Protein AF-A0AAU9Y357-F1 (afdb_monomer_lite)

pLDDT: mean 79.44, std 9.35, range [46.31, 94.31]

InterPro domains:
  IPR027806 Harbinger transposase-derived nuclease domain [PF13359] (6-64)

Foldseek 3Di:
DDQDPDPDDDLVSVVVNLVVVVVCVVVVLVVVQLCVPPVVLVDDDPDDPVVVVVSSVVSVVVVVVCVVVVNRVDLPSPLQADPVPRDGDDPVSSCVVVVRDDRDDDPDPDPVVVVVD

Secondary structure (DSSP, 8-state):
-PPP--SS--HHHHHHHHHHHHHHHHHHHHHHHHHHH-GGGGSPP-S-HHHHHHHHHHHHHHHHHHHHTT--S-TTT-TTB-TTT-SBPPHHHHHHHTT-----------HHHHTT-

Structure (mmCIF, N/CA/C/O backbone):
data_AF-A0AAU9Y357-F1
#
_entry.id   AF-A0AAU9Y357-F1
#
loop_
_atom_site.group_PDB
_atom_site.id
_atom_site.type_symbol
_atom_site.label_atom_id
_atom_site.label_alt_id
_atom_site.label_comp_id
_atom_site.label_asym_id
_atom_site.label_entity_id
_atom_site.label_seq_id
_atom_site.pdbx_PDB_ins_code
_atom_site.Cartn_x
_atom_site.Cartn_y
_atom_site.Cartn_z
_atom_site.occupancy
_atom_site.B_iso_or_equiv
_atom_site.auth_seq_id
_atom_site.auth_comp_id
_atom_site.auth_asym_id
_atom_site.auth_atom_id
_atom_site.pdbx_PDB_model_num
ATOM 1 N N . MET A 1 1 ? -0.857 14.733 5.051 1.00 78.44 1 MET A N 1
ATOM 2 C CA . MET A 1 1 ? -1.586 15.134 6.280 1.00 78.44 1 MET A CA 1
ATOM 3 C C . MET A 1 1 ? -0.707 14.914 7.502 1.00 78.44 1 MET A C 1
ATOM 5 O O . MET A 1 1 ? -0.006 13.905 7.533 1.00 78.44 1 MET A O 1
ATOM 9 N N . LYS A 1 2 ? -0.715 15.847 8.464 1.00 85.75 2 LYS A N 1
ATOM 10 C CA . LYS A 1 2 ? 0.089 15.778 9.697 1.00 85.75 2 LYS A CA 1
ATOM 11 C C . LYS A 1 2 ? -0.767 15.242 10.861 1.00 85.75 2 LYS A C 1
ATOM 13 O O . LYS A 1 2 ? -1.911 15.672 10.973 1.00 85.75 2 LYS A O 1
ATOM 18 N N . PRO A 1 3 ? -0.254 14.316 11.692 1.00 85.81 3 PRO A N 1
ATOM 19 C CA . PRO A 1 3 ? -0.950 13.877 12.900 1.00 85.81 3 PRO A CA 1
ATOM 20 C C . PRO A 1 3 ? -1.012 15.011 13.932 1.00 85.81 3 PRO A C 1
ATOM 22 O O . PRO A 1 3 ? -0.130 15.867 13.973 1.00 85.81 3 PRO A O 1
ATOM 25 N N . CYS A 1 4 ? -2.038 15.006 14.780 1.00 87.06 4 CYS A N 1
ATOM 26 C CA . CYS A 1 4 ? -2.124 15.883 15.943 1.00 87.06 4 CYS A CA 1
ATOM 27 C C . CYS A 1 4 ? -1.151 15.380 17.021 1.00 87.06 4 CYS A C 1
ATOM 29 O O . CYS A 1 4 ? -1.316 14.263 17.509 1.00 87.06 4 CYS A O 1
ATOM 31 N N . THR A 1 5 ? -0.157 16.183 17.398 1.00 86.25 5 THR A N 1
ATOM 32 C CA . THR A 1 5 ? 0.932 15.795 18.320 1.00 86.25 5 THR A CA 1
ATOM 33 C C . THR A 1 5 ? 0.769 16.339 19.742 1.00 86.25 5 THR A C 1
ATOM 35 O O . THR A 1 5 ? 1.716 16.314 20.520 1.00 86.25 5 THR A O 1
ATOM 38 N N . ASN A 1 6 ? -0.415 16.848 20.095 1.00 85.50 6 ASN A N 1
ATOM 39 C CA . ASN A 1 6 ? -0.687 17.384 21.431 1.00 85.50 6 ASN A CA 1
ATOM 40 C C . ASN A 1 6 ? -0.499 16.299 22.503 1.00 85.50 6 ASN A C 1
ATOM 42 O O . ASN A 1 6 ? -0.956 15.173 22.312 1.00 85.50 6 ASN A O 1
ATOM 46 N N . ALA A 1 7 ? 0.112 16.653 23.640 1.00 75.50 7 ALA A N 1
ATOM 47 C CA . ALA A 1 7 ? 0.362 15.719 24.743 1.00 75.50 7 ALA A CA 1
ATOM 48 C C . ALA A 1 7 ? -0.934 15.139 25.344 1.00 75.50 7 ALA A C 1
ATOM 50 O O . ALA A 1 7 ? -0.974 13.970 25.717 1.00 75.50 7 ALA A O 1
ATOM 51 N N . ASN A 1 8 ? -2.017 15.928 25.371 1.00 83.00 8 ASN A N 1
ATOM 52 C CA . ASN A 1 8 ? -3.354 15.468 25.742 1.00 83.00 8 ASN A CA 1
ATOM 53 C C . ASN A 1 8 ? -4.345 15.705 24.586 1.00 83.00 8 ASN A C 1
ATOM 55 O O . ASN A 1 8 ? -5.011 16.742 24.538 1.00 83.00 8 ASN A O 1
ATOM 59 N N . PRO A 1 9 ? -4.408 14.793 23.600 1.00 80.00 9 PRO A N 1
ATOM 60 C CA . PRO A 1 9 ? -5.263 14.970 22.439 1.00 80.00 9 PRO A CA 1
ATOM 61 C C . PRO A 1 9 ? -6.728 14.745 22.816 1.00 80.00 9 PRO A C 1
ATOM 63 O O . PRO A 1 9 ? -7.065 13.753 23.476 1.00 80.00 9 PRO A O 1
ATOM 66 N N . THR A 1 10 ? -7.601 15.631 22.332 1.00 86.25 10 THR A N 1
ATOM 67 C CA . THR A 1 10 ? -9.058 15.499 22.494 1.00 86.25 10 THR A CA 1
ATOM 68 C C . THR A 1 10 ? -9.572 14.214 21.836 1.00 86.25 10 THR A C 1
ATOM 70 O O . THR A 1 10 ? -8.919 13.649 20.956 1.00 86.25 10 THR A O 1
ATOM 73 N N . LEU A 1 11 ? -10.773 13.754 22.208 1.00 83.31 11 LEU A N 1
ATOM 74 C CA . LEU A 1 11 ? -11.424 12.586 21.588 1.00 83.31 11 LEU A CA 1
ATOM 75 C C . LEU A 1 11 ? -11.452 12.673 20.052 1.00 83.31 11 LEU A C 1
ATOM 77 O O . LEU A 1 11 ? -11.097 11.715 19.367 1.00 83.31 11 LEU A O 1
ATOM 81 N N . GLN A 1 12 ? -11.773 13.847 19.504 1.00 83.00 12 GLN A N 1
ATOM 82 C CA . GLN A 1 12 ? -11.778 14.085 18.058 1.00 83.00 12 GLN A CA 1
ATOM 83 C C . GLN A 1 12 ? -10.373 14.003 17.440 1.00 83.00 12 GLN A C 1
ATOM 85 O O . GLN A 1 12 ? -10.206 13.421 16.369 1.00 83.00 12 GLN A O 1
ATOM 90 N N . GLN A 1 13 ? -9.346 14.532 18.115 1.00 85.00 13 GLN A N 1
ATOM 91 C CA . GLN A 1 13 ? -7.953 14.438 17.659 1.00 85.00 13 GLN A CA 1
ATOM 92 C C . GLN A 1 13 ? -7.436 12.996 17.706 1.00 85.00 13 GLN A C 1
ATOM 94 O O . GLN A 1 13 ? -6.748 12.557 16.784 1.00 85.00 13 GLN A O 1
ATOM 99 N N . ARG A 1 14 ? -7.812 12.226 18.736 1.00 82.31 14 ARG A N 1
ATOM 100 C CA . ARG A 1 14 ? -7.520 10.786 18.822 1.00 82.31 14 ARG A CA 1
ATOM 101 C C . ARG A 1 14 ? -8.173 10.025 17.672 1.00 82.31 14 ARG A C 1
ATOM 103 O O . ARG A 1 14 ? -7.496 9.243 17.009 1.00 82.31 14 ARG A O 1
ATOM 110 N N . TYR A 1 15 ? -9.444 10.302 17.385 1.00 84.81 15 TYR A N 1
ATOM 111 C CA . TYR A 1 15 ? -10.166 9.682 16.276 1.00 84.81 15 TYR A CA 1
ATOM 112 C C . TYR A 1 15 ? -9.576 10.051 14.906 1.00 84.81 15 TYR A C 1
ATOM 114 O O . TYR A 1 15 ? -9.402 9.182 14.047 1.00 84.81 15 TYR A O 1
ATOM 122 N N . TYR A 1 16 ? -9.202 11.318 14.707 1.00 85.12 16 TYR A N 1
ATOM 123 C CA . TYR A 1 16 ? -8.491 11.770 13.511 1.00 85.12 16 TYR A CA 1
ATOM 124 C C . TYR A 1 16 ? -7.159 11.032 13.336 1.00 85.12 16 TYR A C 1
ATOM 126 O O . TYR A 1 16 ? -6.923 10.439 12.283 1.00 85.12 16 TYR A O 1
ATOM 134 N N . ASN A 1 17 ? -6.320 11.008 14.376 1.00 86.25 17 ASN A N 1
ATOM 135 C CA . ASN A 1 17 ? -5.033 10.314 14.358 1.00 86.25 17 ASN A CA 1
ATOM 136 C C . ASN A 1 17 ? -5.204 8.822 14.077 1.00 86.25 17 ASN A C 1
ATOM 138 O O . ASN A 1 17 ? -4.484 8.273 13.249 1.00 86.25 17 ASN A O 1
ATOM 142 N N . TYR A 1 18 ? -6.195 8.180 14.698 1.00 84.12 18 TYR A N 1
ATOM 143 C CA . TYR A 1 18 ? -6.540 6.792 14.419 1.00 84.12 18 TYR A CA 1
ATOM 144 C C . TYR A 1 18 ? -6.863 6.586 12.935 1.00 84.12 18 TYR A C 1
ATOM 146 O O . TYR A 1 18 ? -6.263 5.730 12.284 1.00 84.12 18 TYR A O 1
ATOM 154 N N . ARG A 1 19 ? -7.765 7.393 12.359 1.00 84.69 19 ARG A N 1
ATOM 155 C CA . ARG A 1 19 ? -8.120 7.303 10.932 1.00 84.69 19 ARG A CA 1
ATOM 156 C C . ARG A 1 19 ? -6.925 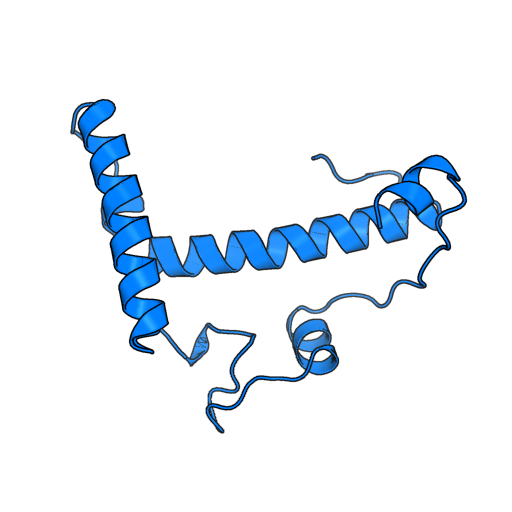7.549 10.016 1.00 84.69 19 ARG A C 1
ATOM 158 O O . ARG A 1 19 ? -6.786 6.835 9.023 1.00 84.69 19 ARG A O 1
ATOM 165 N N . LEU A 1 20 ? -6.083 8.526 10.346 1.00 86.50 20 LEU A N 1
ATOM 166 C CA . LEU A 1 20 ? -4.875 8.843 9.593 1.00 86.50 20 LEU A CA 1
ATOM 167 C C . LEU A 1 20 ? -3.888 7.671 9.614 1.00 86.50 20 LEU A C 1
ATOM 169 O O . LEU A 1 20 ? -3.437 7.252 8.550 1.00 86.50 20 LEU A O 1
ATOM 173 N N . SER A 1 21 ? -3.601 7.106 10.789 1.00 84.00 21 SER A N 1
ATOM 174 C CA . SER A 1 21 ? -2.730 5.934 10.926 1.00 84.00 21 SER A CA 1
ATOM 175 C C . SER A 1 21 ? -3.278 4.739 10.152 1.00 84.00 21 SER A C 1
ATOM 177 O O . SER A 1 21 ? -2.536 4.092 9.422 1.00 84.00 21 SER A O 1
ATOM 179 N N . ARG A 1 22 ? -4.594 4.490 10.210 1.00 81.12 22 ARG A N 1
ATOM 180 C CA . ARG A 1 22 ? -5.222 3.428 9.409 1.00 81.12 22 ARG A CA 1
ATOM 181 C C . ARG A 1 22 ? -5.017 3.609 7.911 1.00 81.12 22 ARG A C 1
ATOM 183 O O . ARG A 1 22 ? -4.703 2.643 7.228 1.00 81.12 22 ARG A O 1
ATOM 190 N N . ALA A 1 23 ? -5.242 4.820 7.402 1.00 84.12 23 ALA A N 1
ATOM 191 C CA . ALA A 1 23 ? -5.061 5.109 5.985 1.00 84.12 23 ALA A CA 1
ATOM 192 C C . ALA A 1 23 ? -3.596 4.907 5.574 1.00 84.12 23 ALA A C 1
ATOM 194 O O . ALA A 1 23 ? -3.334 4.249 4.570 1.00 84.12 23 ALA A O 1
ATOM 195 N N . ARG A 1 24 ? -2.656 5.395 6.398 1.00 85.44 24 ARG A N 1
ATOM 196 C CA . ARG A 1 24 ? -1.217 5.229 6.172 1.00 85.44 24 ARG A CA 1
ATOM 197 C C . ARG A 1 24 ? -0.805 3.772 6.093 1.00 85.44 24 ARG A C 1
ATOM 199 O O . ARG A 1 24 ? -0.160 3.416 5.122 1.00 85.44 24 ARG A O 1
ATOM 206 N N . MET A 1 25 ? -1.241 2.928 7.025 1.00 81.00 25 MET A N 1
ATOM 207 C CA . MET A 1 25 ? -0.873 1.508 7.013 1.00 81.00 25 MET A CA 1
ATOM 208 C C . MET A 1 25 ? -1.302 0.792 5.729 1.00 81.00 25 MET A C 1
ATOM 210 O O . MET A 1 25 ? -0.527 0.016 5.181 1.00 81.00 25 MET A O 1
ATOM 214 N N . VAL A 1 26 ? -2.496 1.091 5.203 1.00 78.38 26 VAL A N 1
ATOM 215 C CA . VAL A 1 26 ? -2.945 0.526 3.919 1.00 78.38 26 VAL A CA 1
ATOM 216 C C . VAL A 1 26 ? -2.057 1.015 2.774 1.00 78.38 26 VAL A C 1
ATOM 218 O O . VAL A 1 26 ? -1.577 0.213 1.976 1.00 78.38 26 VAL A O 1
ATOM 221 N N . THR A 1 27 ? -1.801 2.324 2.702 1.00 83.12 27 THR A N 1
ATOM 222 C CA . THR A 1 27 ? -0.977 2.891 1.625 1.00 83.12 27 THR A CA 1
ATOM 223 C C . THR A 1 27 ? 0.482 2.439 1.702 1.00 83.12 27 THR A C 1
ATOM 225 O O . THR A 1 27 ? 1.065 2.063 0.692 1.00 83.12 27 THR A O 1
ATOM 228 N N . GLU A 1 28 ? 1.075 2.433 2.895 1.00 83.75 28 GLU A N 1
ATOM 229 C CA . GLU A 1 28 ? 2.463 2.040 3.137 1.00 83.75 28 GLU A CA 1
ATOM 230 C C . GLU A 1 28 ? 2.657 0.544 2.894 1.00 83.75 28 GLU A C 1
ATOM 232 O O . GLU A 1 28 ? 3.654 0.169 2.282 1.00 83.75 28 GLU A O 1
ATOM 237 N N . GLY A 1 29 ? 1.683 -0.291 3.273 1.00 78.69 29 GLY A N 1
ATOM 238 C CA . GLY A 1 29 ? 1.666 -1.714 2.941 1.00 78.69 29 GLY A CA 1
ATOM 239 C C . GLY A 1 29 ? 1.673 -1.954 1.430 1.00 78.69 29 GLY A C 1
ATOM 240 O O . GLY A 1 29 ? 2.529 -2.685 0.933 1.00 78.69 29 GLY A O 1
ATOM 241 N N . ALA A 1 30 ? 0.797 -1.276 0.680 1.00 80.06 30 ALA A N 1
ATOM 242 C CA . ALA A 1 30 ? 0.752 -1.385 -0.781 1.00 80.06 30 ALA A CA 1
ATOM 243 C C . ALA A 1 30 ? 2.073 -0.942 -1.440 1.00 80.06 30 ALA A C 1
ATOM 245 O O . ALA A 1 30 ? 2.639 -1.658 -2.267 1.00 80.06 30 ALA A O 1
ATOM 246 N N . PHE A 1 31 ? 2.629 0.203 -1.028 1.00 83.19 31 PHE A N 1
ATOM 247 C CA . PHE A 1 31 ? 3.930 0.657 -1.531 1.00 83.19 31 PHE A CA 1
ATOM 248 C C . PHE A 1 31 ? 5.089 -0.244 -1.092 1.00 83.19 31 PHE A C 1
ATOM 250 O O . PHE A 1 31 ? 6.075 -0.363 -1.820 1.00 83.19 31 PHE A O 1
ATOM 257 N N . GLY A 1 32 ? 5.000 -0.867 0.083 1.00 83.00 32 GLY A N 1
ATOM 258 C CA . GLY A 1 32 ? 5.953 -1.863 0.564 1.00 83.00 32 GLY A CA 1
ATOM 259 C C . GLY A 1 32 ? 6.001 -3.077 -0.358 1.00 83.00 32 GLY A C 1
ATOM 260 O O . GLY A 1 32 ? 7.079 -3.436 -0.829 1.00 83.00 32 GLY A O 1
ATOM 261 N N . GLN A 1 33 ? 4.838 -3.635 -0.702 1.00 82.25 33 GLN A N 1
ATOM 262 C CA . GLN A 1 33 ? 4.730 -4.748 -1.650 1.00 82.25 33 GLN A CA 1
ATOM 263 C C . GLN A 1 33 ? 5.240 -4.363 -3.044 1.00 82.25 33 GLN A C 1
ATOM 265 O O . GLN A 1 33 ? 6.041 -5.089 -3.635 1.00 82.25 33 GLN A O 1
ATOM 270 N N . LEU A 1 34 ? 4.842 -3.191 -3.552 1.00 85.81 34 LEU A N 1
ATOM 271 C CA . LEU A 1 34 ? 5.287 -2.691 -4.854 1.00 85.81 34 LEU A CA 1
ATOM 272 C C . LEU A 1 34 ? 6.821 -2.593 -4.927 1.00 85.81 34 LEU A C 1
ATOM 274 O O . LEU A 1 34 ? 7.436 -3.123 -5.851 1.00 85.81 34 LEU A O 1
ATOM 278 N N . LYS A 1 35 ? 7.448 -1.950 -3.934 1.00 84.38 35 LYS A N 1
ATOM 279 C CA . LYS A 1 35 ? 8.911 -1.804 -3.862 1.00 84.38 35 LYS A CA 1
ATOM 280 C C . LYS A 1 35 ? 9.625 -3.140 -3.637 1.00 84.38 35 LYS A C 1
ATOM 282 O O . LYS A 1 35 ? 10.726 -3.321 -4.149 1.00 84.38 35 LYS A O 1
ATOM 287 N N . GLY A 1 36 ? 9.003 -4.064 -2.899 1.00 83.00 36 GLY A N 1
ATOM 288 C CA . GLY A 1 36 ? 9.510 -5.418 -2.678 1.00 83.00 36 GLY A CA 1
ATOM 289 C C . GLY A 1 36 ? 9.612 -6.231 -3.973 1.00 83.00 36 GLY A C 1
ATOM 290 O O . GLY A 1 36 ? 10.650 -6.843 -4.215 1.00 83.00 36 GLY A O 1
ATOM 291 N N . ARG A 1 37 ? 8.588 -6.174 -4.847 1.00 85.44 37 ARG A N 1
ATOM 292 C CA . ARG A 1 37 ? 8.635 -6.804 -6.188 1.00 85.44 37 ARG A CA 1
ATOM 293 C C . ARG A 1 37 ? 9.663 -6.139 -7.078 1.00 85.44 37 ARG A C 1
ATOM 295 O O . ARG A 1 37 ? 10.520 -6.780 -7.679 1.00 85.44 37 ARG A O 1
ATOM 302 N N . TRP A 1 38 ? 9.510 -4.827 -7.218 1.00 88.50 38 TRP A N 1
ATOM 303 C CA . TRP A 1 38 ? 10.121 -4.072 -8.293 1.00 88.50 38 TRP A CA 1
ATOM 304 C C . TRP A 1 38 ? 11.334 -3.354 -7.731 1.00 88.50 38 TRP A C 1
ATOM 306 O O . TRP A 1 38 ? 11.312 -2.148 -7.486 1.00 88.50 38 TRP A O 1
ATOM 316 N N . ARG A 1 39 ? 12.428 -4.103 -7.539 1.00 84.50 39 ARG A N 1
ATOM 317 C CA . ARG A 1 39 ? 13.687 -3.574 -6.978 1.00 84.50 39 ARG A CA 1
ATOM 318 C C . ARG A 1 39 ? 14.255 -2.393 -7.771 1.00 84.50 39 ARG A C 1
ATOM 320 O O . ARG A 1 39 ? 15.044 -1.630 -7.220 1.00 84.50 39 ARG A O 1
ATOM 327 N N . VAL A 1 40 ? 13.835 -2.208 -9.026 1.00 86.25 40 VAL A N 1
ATOM 328 C CA . VAL A 1 40 ? 14.140 -1.015 -9.832 1.00 86.25 40 VAL A CA 1
ATOM 329 C C . VAL A 1 40 ? 13.697 0.285 -9.147 1.00 86.25 40 VAL A C 1
ATOM 331 O O . VAL A 1 40 ? 14.396 1.284 -9.253 1.00 86.25 40 VAL A O 1
ATOM 334 N N . LEU A 1 41 ? 12.611 0.262 -8.363 1.00 85.44 41 LEU A N 1
ATOM 335 C CA . LEU A 1 41 ? 12.104 1.419 -7.611 1.00 85.44 41 LEU A CA 1
ATOM 336 C C . LEU A 1 41 ? 12.937 1.751 -6.365 1.00 85.44 41 LEU A C 1
ATOM 338 O O . LEU A 1 41 ? 12.789 2.829 -5.796 1.00 85.44 41 LEU A O 1
ATOM 342 N N . LEU A 1 42 ? 13.778 0.818 -5.913 1.00 84.81 42 LEU A N 1
ATOM 343 C CA . LEU A 1 42 ? 14.654 0.989 -4.750 1.00 84.81 42 LEU A CA 1
ATOM 344 C C . LEU A 1 42 ? 16.068 1.427 -5.140 1.00 84.81 42 LEU A C 1
ATOM 346 O O . LEU A 1 42 ? 16.842 1.835 -4.276 1.00 84.81 42 LEU A O 1
ATOM 350 N N . ARG A 1 43 ? 16.426 1.318 -6.421 1.00 83.12 43 ARG A N 1
ATOM 351 C CA . ARG A 1 43 ? 17.739 1.720 -6.924 1.00 83.12 43 ARG A CA 1
ATOM 352 C C . ARG A 1 43 ? 17.716 3.185 -7.336 1.00 83.12 43 ARG A C 1
ATOM 354 O O . ARG A 1 43 ? 16.701 3.702 -7.799 1.00 83.12 43 ARG A O 1
ATOM 361 N N . ARG A 1 44 ? 18.865 3.847 -7.205 1.00 77.69 44 ARG A N 1
ATOM 362 C CA . ARG A 1 44 ? 19.066 5.172 -7.789 1.00 77.69 44 ARG A CA 1
ATOM 363 C C . ARG A 1 44 ? 18.937 5.031 -9.307 1.00 77.69 44 ARG A C 1
ATOM 365 O O . ARG A 1 44 ? 19.678 4.266 -9.914 1.00 77.69 44 ARG A O 1
ATOM 372 N N . CYS A 1 45 ? 17.951 5.701 -9.894 1.00 74.62 45 CYS A N 1
ATOM 373 C CA . CYS A 1 45 ? 17.737 5.656 -11.333 1.00 74.62 45 CYS A CA 1
ATOM 374 C C . CYS A 1 45 ? 18.732 6.616 -11.995 1.00 74.62 45 CYS A C 1
ATOM 376 O O . CYS A 1 45 ? 18.684 7.816 -11.739 1.00 74.62 45 CYS A O 1
ATOM 378 N N . GLU A 1 46 ? 19.644 6.088 -12.810 1.00 82.69 46 GLU A N 1
ATOM 379 C CA . GLU A 1 46 ? 20.579 6.887 -13.623 1.00 82.69 46 GLU A CA 1
ATOM 380 C C . GLU A 1 46 ? 19.927 7.383 -14.926 1.00 82.69 46 GLU A C 1
ATOM 382 O O . GLU A 1 46 ? 20.532 8.101 -15.717 1.00 82.69 46 GLU A O 1
ATOM 387 N N . CYS A 1 47 ? 18.669 7.001 -15.160 1.00 79.88 47 CYS A N 1
ATOM 388 C CA . CYS A 1 47 ? 17.893 7.402 -16.321 1.00 79.88 47 CYS A CA 1
ATOM 389 C C . CYS A 1 47 ? 17.319 8.819 -16.170 1.00 79.88 47 CYS A C 1
ATOM 391 O O . CYS A 1 47 ? 17.192 9.358 -15.071 1.00 79.88 47 CYS A O 1
ATOM 393 N N . SER A 1 48 ? 16.871 9.395 -17.290 1.00 88.06 48 SER A N 1
ATOM 394 C CA . SER A 1 48 ? 16.142 10.666 -17.282 1.00 88.06 48 SER A CA 1
ATOM 395 C C . SER A 1 48 ? 14.898 10.613 -16.379 1.00 88.06 48 SER A C 1
ATOM 397 O O . SER A 1 48 ? 14.309 9.552 -16.126 1.00 88.06 48 SER A O 1
ATOM 399 N N . GLN A 1 49 ? 14.453 11.782 -15.910 1.00 87.31 49 GLN A N 1
ATOM 400 C CA . GLN A 1 49 ? 13.265 11.893 -15.060 1.00 87.31 49 GLN A CA 1
ATOM 401 C C . GLN A 1 49 ? 12.015 11.300 -15.733 1.00 87.31 49 GLN A C 1
ATO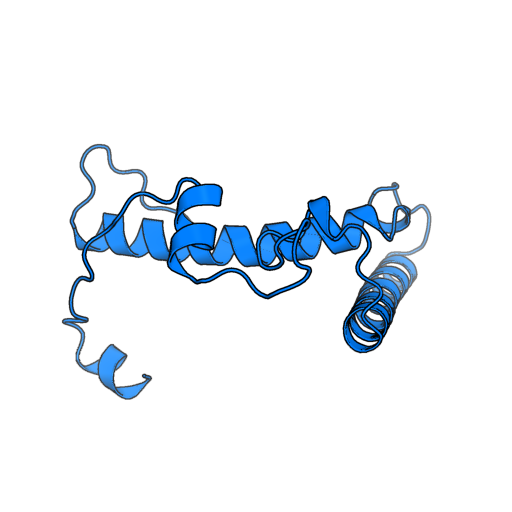M 403 O O . GLN A 1 49 ? 11.186 10.673 -15.072 1.00 87.31 49 GLN A O 1
ATOM 408 N N . GLU A 1 50 ? 11.884 11.458 -17.051 1.00 90.94 50 GLU A N 1
ATOM 409 C CA . GLU A 1 50 ? 10.784 10.881 -17.825 1.00 90.94 50 GLU A CA 1
ATOM 410 C C . GLU A 1 50 ? 10.815 9.355 -17.831 1.00 90.94 50 GLU A C 1
ATOM 412 O O . GLU A 1 50 ? 9.791 8.714 -17.595 1.00 90.94 50 GLU A O 1
ATOM 417 N N . ASN A 1 51 ? 11.991 8.762 -18.040 1.00 88.12 51 ASN A N 1
ATOM 418 C CA . ASN A 1 51 ? 12.149 7.311 -18.034 1.00 88.12 51 ASN A CA 1
ATOM 419 C C . ASN A 1 51 ? 11.895 6.733 -16.640 1.00 88.12 51 ASN A C 1
ATOM 421 O O . ASN A 1 51 ? 11.251 5.694 -16.519 1.00 88.12 51 ASN A O 1
ATOM 425 N N . THR A 1 52 ? 12.289 7.450 -15.586 1.00 88.62 52 THR A N 1
ATOM 426 C CA . THR A 1 52 ? 11.971 7.075 -14.200 1.00 88.62 52 THR A CA 1
ATOM 427 C C . THR A 1 52 ? 10.458 7.065 -13.955 1.00 88.62 52 THR A C 1
ATOM 429 O O . THR A 1 52 ? 9.929 6.112 -13.383 1.00 88.62 52 THR A O 1
ATOM 432 N N . LYS A 1 53 ? 9.731 8.087 -14.434 1.00 90.06 53 LYS A N 1
ATOM 433 C CA . LYS A 1 53 ? 8.259 8.141 -14.350 1.00 90.06 53 LYS A CA 1
ATOM 434 C C . LYS A 1 53 ? 7.606 6.986 -15.114 1.00 90.06 53 LYS A C 1
ATOM 436 O O . LYS A 1 53 ? 6.724 6.327 -14.569 1.00 90.06 53 LYS A O 1
ATOM 441 N N . LYS A 1 54 ? 8.056 6.712 -16.344 1.00 92.81 54 LYS A N 1
ATOM 442 C CA . LYS A 1 54 ? 7.563 5.590 -17.164 1.00 92.81 54 LYS A CA 1
ATOM 443 C C . LYS A 1 54 ? 7.804 4.246 -16.476 1.00 92.81 54 LYS A C 1
ATOM 445 O O . LYS A 1 54 ? 6.879 3.445 -16.385 1.00 92.81 54 LYS A O 1
ATOM 450 N N . ALA A 1 55 ? 9.001 4.026 -15.933 1.00 90.69 55 ALA A N 1
ATOM 451 C CA . ALA A 1 55 ? 9.336 2.813 -15.192 1.00 90.69 55 ALA A CA 1
ATOM 452 C C . ALA A 1 55 ? 8.450 2.641 -13.948 1.00 90.69 55 ALA A C 1
ATOM 454 O O . ALA A 1 55 ? 7.926 1.553 -13.714 1.00 90.69 55 ALA A O 1
ATOM 455 N N . ALA A 1 56 ? 8.221 3.715 -13.185 1.00 91.12 56 ALA A N 1
ATOM 456 C CA . ALA A 1 56 ? 7.333 3.686 -12.026 1.00 91.12 56 ALA A CA 1
ATOM 457 C C . ALA A 1 56 ? 5.886 3.335 -12.406 1.00 91.12 56 ALA A C 1
ATOM 459 O O . ALA A 1 56 ? 5.288 2.458 -11.783 1.00 91.12 56 ALA A O 1
ATOM 460 N N . LEU A 1 57 ? 5.343 3.964 -13.452 1.00 93.38 57 LEU A N 1
ATOM 461 C CA . LEU A 1 57 ? 4.000 3.664 -13.959 1.00 93.38 57 LEU A CA 1
ATOM 462 C C . LEU A 1 57 ? 3.890 2.220 -14.459 1.00 93.38 57 LEU A C 1
ATOM 464 O O . LEU A 1 57 ? 2.936 1.530 -14.108 1.00 93.38 57 LEU A O 1
ATOM 468 N N . ALA A 1 58 ? 4.884 1.738 -15.207 1.00 93.88 58 ALA A N 1
ATOM 469 C CA .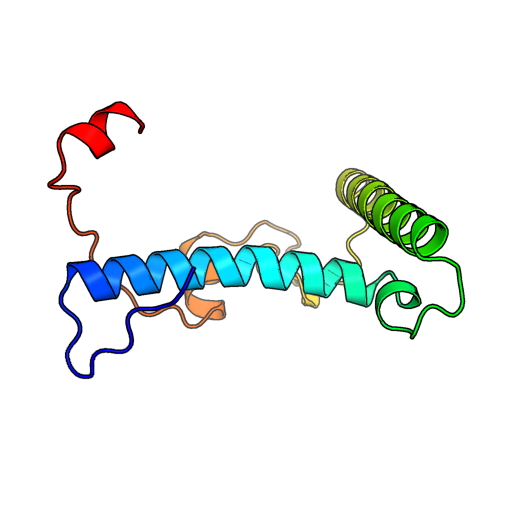 ALA A 1 58 ? 4.933 0.353 -15.663 1.00 93.88 58 ALA A CA 1
ATOM 470 C C . ALA A 1 58 ? 4.929 -0.629 -14.481 1.00 93.88 58 ALA A C 1
ATOM 472 O O . ALA A 1 58 ? 4.163 -1.588 -14.490 1.00 93.88 58 ALA A O 1
ATOM 473 N N . CYS A 1 59 ? 5.705 -0.360 -13.424 1.00 92.62 59 CYS A N 1
ATOM 474 C CA . CYS A 1 59 ? 5.703 -1.182 -12.210 1.00 92.62 59 CYS A CA 1
ATOM 475 C C . CYS A 1 59 ? 4.321 -1.223 -11.539 1.00 92.62 59 CYS A C 1
ATOM 477 O O . CYS A 1 59 ? 3.907 -2.283 -11.077 1.00 92.62 59 CYS A O 1
ATOM 479 N N . VAL A 1 60 ? 3.596 -0.098 -11.491 1.00 91.81 60 VAL A N 1
ATOM 480 C CA . VAL A 1 60 ? 2.231 -0.045 -10.933 1.00 91.81 60 VAL A CA 1
ATOM 481 C C . VAL A 1 60 ? 1.253 -0.857 -11.783 1.00 91.81 60 VAL A C 1
ATOM 483 O O . VAL A 1 60 ? 0.500 -1.660 -11.238 1.00 91.81 60 VAL A O 1
ATOM 486 N N . VAL A 1 61 ? 1.283 -0.697 -13.109 1.00 94.31 61 VAL A N 1
ATOM 487 C CA . VAL A 1 61 ? 0.414 -1.456 -14.024 1.00 94.31 61 VAL A CA 1
ATOM 488 C C . VAL A 1 61 ? 0.683 -2.955 -13.906 1.00 94.31 61 VAL A C 1
ATOM 490 O O . VAL A 1 61 ? -0.247 -3.730 -13.699 1.00 94.31 61 VAL A O 1
ATOM 493 N N . LEU A 1 62 ? 1.954 -3.363 -13.959 1.00 92.62 62 LEU A N 1
ATOM 494 C CA . LEU A 1 62 ? 2.343 -4.764 -13.808 1.00 92.62 62 LEU A CA 1
ATOM 495 C C . LEU A 1 62 ? 1.953 -5.316 -12.434 1.00 92.62 62 LEU A C 1
ATOM 497 O O . LEU A 1 62 ? 1.477 -6.441 -12.345 1.00 92.62 62 LEU A O 1
ATOM 501 N N . HIS A 1 63 ? 2.099 -4.529 -11.365 1.00 89.44 63 HIS A N 1
ATOM 502 C CA . HIS A 1 63 ? 1.657 -4.932 -10.032 1.00 89.44 63 HIS A CA 1
ATOM 503 C C . HIS A 1 63 ? 0.153 -5.209 -9.988 1.00 89.44 63 HIS A C 1
ATOM 505 O O . HIS A 1 63 ? -0.253 -6.238 -9.459 1.00 89.44 63 HIS A O 1
ATOM 511 N N . ASN A 1 64 ? -0.662 -4.338 -10.586 1.00 88.56 64 ASN A N 1
ATOM 512 C CA . ASN A 1 64 ? -2.110 -4.529 -10.642 1.00 88.56 64 ASN A CA 1
ATOM 513 C C . ASN A 1 64 ? -2.490 -5.785 -11.440 1.00 88.56 64 ASN A C 1
ATOM 515 O O . ASN A 1 64 ? -3.359 -6.533 -11.000 1.00 88.56 64 ASN A O 1
ATOM 519 N N . ILE A 1 65 ? -1.802 -6.060 -12.554 1.00 90.75 65 ILE A N 1
ATOM 520 C CA . ILE A 1 65 ? -1.991 -7.299 -13.326 1.00 90.75 65 ILE A CA 1
ATOM 521 C C . ILE A 1 65 ? -1.653 -8.523 -12.466 1.00 90.75 65 ILE A C 1
ATOM 523 O O . ILE A 1 65 ? -2.423 -9.478 -12.427 1.00 90.75 65 ILE A O 1
ATOM 527 N N . CYS A 1 66 ? -0.535 -8.498 -11.736 1.00 87.12 66 CYS A N 1
ATOM 528 C CA . CYS A 1 66 ? -0.170 -9.584 -10.827 1.00 87.12 66 CYS A CA 1
ATOM 529 C C . CYS A 1 66 ? -1.234 -9.808 -9.741 1.00 87.12 66 CYS A C 1
ATOM 531 O O . CYS A 1 66 ? -1.608 -10.950 -9.489 1.00 87.12 66 CYS A O 1
ATOM 533 N N . LEU A 1 67 ? -1.772 -8.734 -9.148 1.00 82.75 67 LEU A N 1
ATOM 534 C CA . LEU A 1 67 ? -2.866 -8.824 -8.175 1.00 82.75 67 LEU A CA 1
ATOM 535 C C . LEU A 1 67 ? -4.125 -9.458 -8.782 1.00 82.75 67 LEU A C 1
ATOM 537 O O . LEU A 1 67 ? -4.726 -10.327 -8.154 1.00 82.75 67 LEU A O 1
ATOM 541 N N . GLU A 1 68 ? -4.504 -9.069 -10.001 1.00 84.88 68 GLU A N 1
ATOM 542 C CA . GLU A 1 68 ? -5.659 -9.637 -10.712 1.00 84.88 68 GLU A CA 1
ATOM 543 C C . GLU A 1 68 ? -5.482 -11.136 -10.995 1.00 84.88 68 GLU A C 1
ATOM 545 O O . GLU A 1 68 ? -6.433 -11.910 -10.904 1.00 84.88 68 GLU A O 1
ATOM 550 N N . LYS A 1 69 ? -4.250 -11.567 -11.285 1.00 86.56 69 LYS A N 1
ATOM 551 C CA . LYS A 1 69 ? -3.903 -12.980 -11.498 1.00 86.56 69 LYS A CA 1
ATOM 552 C C . LYS A 1 69 ? -3.674 -13.768 -10.202 1.00 86.56 69 LYS A C 1
ATOM 554 O O . LYS A 1 69 ? -3.369 -14.955 -10.276 1.00 86.56 69 LYS A O 1
ATOM 559 N N . GLY A 1 70 ? -3.814 -13.143 -9.030 1.00 79.69 70 GLY A N 1
ATOM 560 C CA . GLY A 1 70 ? -3.561 -13.779 -7.730 1.00 79.69 70 GLY A CA 1
ATOM 561 C C . GLY A 1 70 ? -2.078 -14.033 -7.431 1.00 79.69 70 GLY A C 1
ATOM 562 O O . GLY A 1 70 ? -1.749 -14.722 -6.468 1.00 79.69 70 GLY A O 1
ATOM 563 N N . ASP A 1 71 ? -1.177 -13.465 -8.232 1.00 79.81 71 ASP A N 1
ATOM 564 C CA . ASP A 1 71 ? 0.270 -13.534 -8.058 1.00 79.81 71 ASP A CA 1
ATOM 565 C C . ASP A 1 71 ? 0.717 -12.452 -7.061 1.00 79.81 71 ASP A C 1
ATOM 567 O O . ASP A 1 71 ? 1.184 -11.362 -7.412 1.00 79.81 71 ASP A O 1
ATOM 571 N N . THR A 1 72 ? 0.516 -12.740 -5.776 1.00 70.88 72 THR A N 1
ATOM 572 C CA . THR A 1 72 ? 0.959 -11.890 -4.667 1.00 70.88 72 THR A CA 1
ATOM 573 C C . THR A 1 72 ? 2.369 -12.280 -4.230 1.00 70.88 72 THR A C 1
ATOM 575 O O . THR A 1 72 ? 2.628 -13.438 -3.918 1.00 70.88 72 THR A O 1
ATOM 578 N N . ILE A 1 73 ? 3.261 -11.292 -4.140 1.00 64.56 73 ILE A N 1
ATOM 579 C CA . ILE A 1 73 ? 4.722 -11.454 -3.971 1.00 64.56 73 ILE A CA 1
ATOM 580 C C . ILE A 1 73 ? 5.094 -12.137 -2.657 1.00 64.56 73 ILE A C 1
ATOM 582 O O . ILE A 1 73 ? 6.160 -12.725 -2.553 1.00 64.56 73 ILE A O 1
ATOM 586 N N . THR A 1 74 ? 4.212 -12.092 -1.666 1.00 59.72 74 THR A N 1
ATOM 587 C CA . THR A 1 74 ? 4.355 -12.835 -0.418 1.00 59.72 74 THR A CA 1
ATOM 588 C C . THR A 1 74 ? 2.988 -12.868 0.252 1.00 59.72 74 THR A C 1
ATOM 590 O O . THR A 1 74 ? 2.580 -11.892 0.881 1.00 59.72 74 THR A O 1
ATOM 593 N N . ARG A 1 75 ? 2.280 -14.004 0.167 1.00 56.44 75 ARG A N 1
ATOM 594 C CA . ARG A 1 75 ? 1.105 -14.278 1.024 1.00 56.44 75 ARG A CA 1
ATOM 595 C C . ARG A 1 75 ? 1.406 -14.018 2.507 1.00 56.44 75 ARG A C 1
ATOM 597 O O . ARG A 1 75 ? 0.518 -13.643 3.25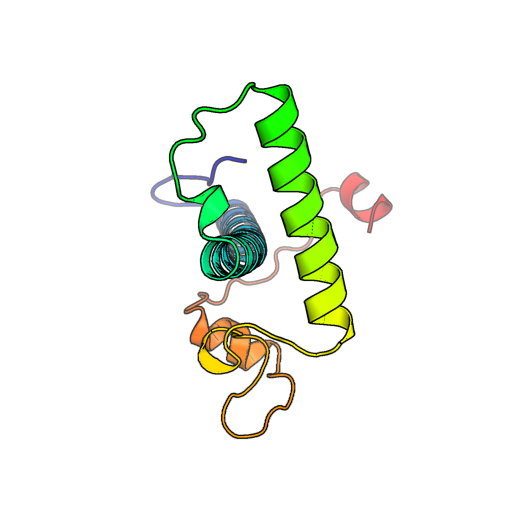7 1.00 56.44 75 ARG A O 1
ATOM 604 N N . GLU A 1 76 ? 2.667 -14.170 2.911 1.00 55.25 76 GLU A N 1
ATOM 605 C CA . GLU A 1 76 ? 3.136 -13.922 4.276 1.00 55.25 76 GLU A CA 1
ATOM 606 C C . GLU A 1 76 ? 3.127 -12.444 4.693 1.00 55.25 76 GLU A C 1
ATOM 608 O O . GLU A 1 76 ? 2.945 -12.150 5.872 1.00 55.25 76 GLU A O 1
ATOM 613 N N . MET A 1 77 ? 3.293 -11.507 3.752 1.00 59.22 77 MET A N 1
ATOM 614 C CA . MET A 1 77 ? 3.292 -10.067 4.045 1.00 59.22 77 MET A CA 1
ATOM 615 C C . MET A 1 77 ? 1.916 -9.422 3.863 1.00 59.22 77 MET A C 1
ATOM 617 O O . MET A 1 77 ? 1.717 -8.273 4.270 1.00 59.22 77 MET A O 1
ATOM 621 N N . ASP A 1 78 ? 0.963 -10.129 3.250 1.00 67.12 78 ASP A N 1
ATOM 622 C CA . ASP A 1 78 ? -0.401 -9.638 3.129 1.00 67.12 78 ASP A CA 1
ATOM 623 C C . ASP A 1 78 ? -1.153 -9.831 4.451 1.00 67.12 78 ASP A C 1
ATOM 625 O O . ASP A 1 78 ? -1.645 -10.907 4.794 1.00 67.12 78 ASP A O 1
ATOM 629 N N . LEU A 1 79 ? -1.274 -8.746 5.214 1.00 67.06 79 LEU A N 1
ATOM 630 C CA . LEU A 1 79 ? -2.041 -8.740 6.455 1.00 67.06 79 LEU A CA 1
ATOM 631 C C . LEU A 1 79 ? -3.542 -8.978 6.225 1.00 67.06 79 LEU A C 1
ATOM 633 O O . LEU A 1 79 ? -4.236 -9.366 7.163 1.00 67.06 79 LEU A O 1
ATOM 637 N N . ALA A 1 80 ? -4.052 -8.822 5.002 1.00 71.44 80 ALA A N 1
ATOM 638 C CA . ALA A 1 80 ? -5.439 -9.124 4.678 1.00 71.44 80 ALA A CA 1
ATOM 639 C C . ALA A 1 80 ? -5.689 -10.610 4.392 1.00 71.44 80 ALA A C 1
ATOM 641 O O . ALA A 1 80 ? -6.848 -11.016 4.424 1.00 71.44 80 ALA A O 1
ATOM 642 N N . ILE A 1 81 ? -4.655 -11.422 4.149 1.00 74.88 81 ILE A N 1
ATOM 643 C CA . ILE A 1 81 ? -4.793 -12.848 3.824 1.00 74.88 81 ILE A CA 1
ATOM 644 C C . ILE A 1 81 ? -4.095 -13.696 4.882 1.00 74.88 81 ILE A C 1
ATOM 646 O O . ILE A 1 81 ? -2.930 -13.493 5.205 1.00 74.88 81 ILE A O 1
ATOM 650 N N . ASP A 1 82 ? -4.812 -14.659 5.447 1.00 74.56 82 ASP A N 1
ATOM 651 C CA . ASP A 1 82 ? -4.213 -15.628 6.353 1.00 74.56 82 ASP A CA 1
ATOM 652 C C . ASP A 1 82 ? -3.262 -16.556 5.567 1.00 74.56 82 ASP A C 1
ATOM 654 O O . ASP A 1 82 ? -3.714 -17.240 4.647 1.00 74.56 82 ASP A O 1
ATOM 658 N N . PRO A 1 83 ? -1.958 -16.616 5.895 1.00 70.56 83 PRO A N 1
ATOM 659 C CA . PRO A 1 83 ? -0.988 -17.435 5.181 1.00 70.56 83 PRO A CA 1
ATOM 660 C C . PRO A 1 83 ? -1.261 -18.933 5.338 1.00 70.56 83 PRO A C 1
ATOM 662 O O . PRO A 1 83 ? -0.846 -19.703 4.478 1.00 70.56 83 PRO A O 1
ATOM 665 N N . LYS A 1 84 ? -1.968 -19.355 6.397 1.00 77.75 84 LYS A N 1
ATOM 666 C CA . LYS A 1 84 ? -2.288 -20.768 6.641 1.00 77.75 84 LYS A CA 1
ATOM 667 C C . LYS A 1 84 ? -3.506 -21.224 5.848 1.00 77.75 84 LYS A C 1
ATOM 669 O O . LYS A 1 84 ? -3.501 -22.317 5.296 1.00 77.75 84 LYS A O 1
ATOM 674 N N . THR A 1 85 ? -4.550 -20.399 5.802 1.00 80.62 85 THR A N 1
ATOM 675 C CA . THR A 1 85 ? -5.831 -20.770 5.177 1.00 80.62 85 THR A CA 1
ATOM 676 C C . THR A 1 85 ? -6.010 -20.193 3.773 1.00 80.62 85 THR A C 1
ATOM 678 O O . THR A 1 85 ? -6.858 -20.662 3.022 1.00 80.62 85 THR A O 1
ATOM 681 N N . GLY A 1 86 ? -5.233 -19.175 3.393 1.00 73.69 86 GLY A N 1
ATOM 682 C CA . GLY A 1 86 ? -5.382 -18.447 2.131 1.00 73.69 86 GLY A CA 1
ATOM 683 C C . GLY A 1 86 ? -6.640 -17.575 2.052 1.00 73.69 86 GLY A C 1
ATOM 684 O O . GLY A 1 86 ? -6.868 -16.942 1.021 1.00 73.69 86 GLY A O 1
ATOM 685 N N . ASN A 1 87 ? -7.441 -17.524 3.119 1.00 80.88 87 ASN A N 1
ATOM 686 C CA . ASN A 1 87 ? -8.681 -16.761 3.190 1.00 80.88 87 ASN A CA 1
ATOM 687 C C . ASN A 1 87 ? -8.431 -15.313 3.615 1.00 80.88 87 ASN A C 1
ATOM 689 O O . ASN A 1 87 ? -7.431 -14.990 4.261 1.00 80.88 87 ASN A O 1
ATOM 693 N N . ARG A 1 88 ? -9.382 -14.429 3.293 1.00 78.62 88 ARG A N 1
ATOM 694 C CA . ARG A 1 88 ? -9.357 -13.049 3.791 1.00 78.62 88 ARG A CA 1
ATOM 695 C C . ARG A 1 88 ? -9.576 -13.029 5.306 1.00 78.62 88 ARG A C 1
ATOM 697 O O . ARG A 1 88 ? -10.576 -13.556 5.787 1.00 78.62 88 ARG A O 1
ATOM 704 N N . ARG A 1 89 ? -8.662 -12.384 6.038 1.00 80.06 89 ARG A N 1
ATOM 705 C CA . ARG A 1 89 ? -8.790 -12.115 7.475 1.00 80.06 89 ARG A CA 1
ATOM 706 C C . ARG A 1 89 ? -9.940 -11.147 7.725 1.00 80.06 89 ARG A C 1
ATOM 708 O O . ARG A 1 89 ? -10.220 -10.258 6.916 1.00 80.06 89 ARG A O 1
ATOM 715 N N . ASP A 1 90 ? -10.593 -11.297 8.868 1.00 82.75 90 ASP A N 1
ATOM 716 C CA . ASP A 1 90 ? -11.635 -10.373 9.277 1.00 82.75 90 ASP A CA 1
ATOM 717 C C . ASP A 1 90 ? -11.038 -8.999 9.652 1.00 82.75 90 ASP A C 1
ATOM 719 O O . ASP A 1 90 ? -9.835 -8.799 9.862 1.00 82.75 90 ASP A O 1
ATOM 723 N N . ARG A 1 91 ? -11.909 -7.996 9.744 1.00 76.00 91 ARG A N 1
ATOM 724 C CA . ARG A 1 91 ? -11.471 -6.629 10.028 1.00 76.00 91 ARG A CA 1
ATOM 725 C C . ARG A 1 91 ? -10.928 -6.470 11.451 1.00 76.00 91 ARG A C 1
ATOM 727 O O . ARG A 1 91 ? -10.163 -5.527 11.670 1.00 76.00 91 ARG A O 1
ATOM 734 N N . ALA A 1 92 ? -11.352 -7.288 12.416 1.00 79.69 92 ALA A N 1
ATOM 735 C CA . ALA A 1 92 ? -10.874 -7.197 13.790 1.00 79.69 92 ALA A CA 1
ATOM 736 C C . ALA A 1 92 ? -9.464 -7.783 13.921 1.00 79.69 92 ALA A C 1
ATOM 738 O O . ALA A 1 92 ? -8.592 -7.078 14.424 1.00 79.69 92 ALA A O 1
ATOM 739 N N . THR A 1 93 ? -9.191 -8.962 13.357 1.00 80.69 93 THR A N 1
ATOM 740 C CA . THR A 1 93 ? -7.845 -9.551 13.348 1.00 80.69 93 THR A CA 1
ATOM 741 C C . THR A 1 93 ? -6.854 -8.668 12.599 1.00 80.69 93 THR A C 1
ATOM 743 O O . THR A 1 93 ? -5.7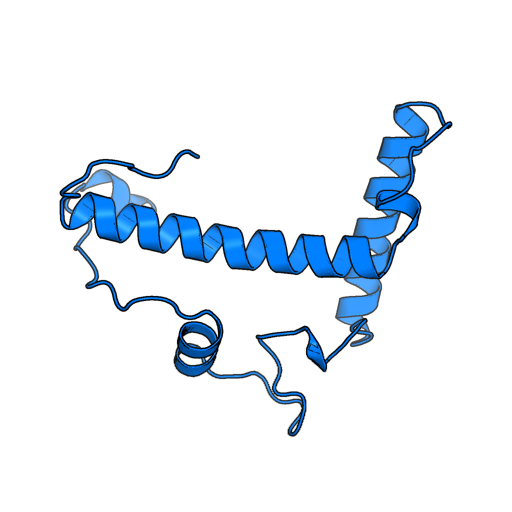50 -8.447 13.085 1.00 80.69 93 THR A O 1
ATOM 746 N N . ILE A 1 94 ? -7.237 -8.060 11.468 1.00 77.75 94 ILE A N 1
ATOM 747 C CA . ILE A 1 94 ? -6.357 -7.093 10.782 1.00 77.75 94 ILE A CA 1
ATOM 748 C C . ILE A 1 94 ? -6.008 -5.913 11.705 1.00 77.75 94 ILE A C 1
ATOM 750 O O . ILE A 1 94 ? -4.880 -5.428 11.695 1.00 77.75 94 ILE A O 1
ATOM 754 N N . ARG A 1 95 ? -6.960 -5.431 12.517 1.00 77.56 95 ARG A N 1
ATOM 755 C CA . ARG A 1 95 ? -6.700 -4.342 13.475 1.00 77.56 95 ARG A CA 1
ATOM 756 C C . ARG A 1 95 ? -5.756 -4.766 14.587 1.00 77.56 95 ARG A C 1
ATOM 758 O O . ARG A 1 95 ? -4.902 -3.970 14.963 1.00 77.56 95 ARG A O 1
ATOM 765 N N . GLU A 1 96 ? -5.920 -5.980 15.086 1.00 80.50 96 GLU A N 1
ATOM 766 C CA . GLU A 1 96 ? -5.084 -6.549 16.136 1.00 80.50 96 GLU A CA 1
ATOM 767 C C . GLU A 1 96 ? -3.647 -6.783 15.661 1.00 80.50 96 GLU A C 1
ATOM 769 O O . GLU A 1 96 ? -2.715 -6.305 16.301 1.00 80.50 96 GLU A O 1
ATOM 774 N N . LEU A 1 97 ? -3.459 -7.407 14.491 1.00 75.81 97 LEU A N 1
ATOM 775 C CA . LEU A 1 97 ? -2.138 -7.620 13.884 1.00 75.81 97 LEU A CA 1
ATOM 776 C C . LEU A 1 97 ? -1.396 -6.304 13.631 1.00 75.81 97 LEU A C 1
ATOM 778 O O . LEU A 1 97 ? -0.180 -6.224 13.774 1.00 75.81 97 LEU A O 1
ATOM 782 N N . LEU A 1 98 ? -2.142 -5.254 13.287 1.00 71.94 98 LEU A N 1
ATOM 783 C CA . LEU A 1 98 ? -1.618 -3.902 13.110 1.00 71.94 98 LEU A CA 1
ATOM 784 C C . LEU A 1 98 ? -1.444 -3.135 14.432 1.00 71.94 98 LEU A C 1
ATOM 786 O O . LEU A 1 98 ? -1.148 -1.941 14.402 1.00 71.94 98 LEU A O 1
ATOM 790 N N . GLN A 1 99 ? -1.674 -3.784 15.579 1.00 71.62 99 GLN A N 1
ATOM 791 C CA . GLN A 1 99 ? -1.604 -3.197 16.921 1.00 71.62 99 GLN 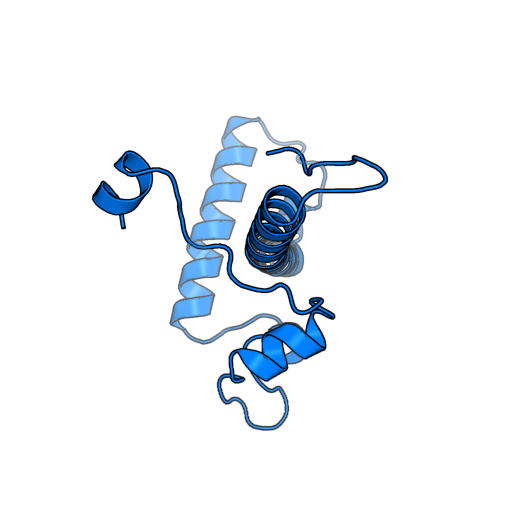A CA 1
ATOM 792 C C . GLN A 1 99 ? -2.410 -1.893 17.034 1.00 71.62 99 GLN A C 1
ATOM 794 O O . GLN A 1 99 ? -2.046 -0.941 17.733 1.00 71.62 99 GLN A O 1
ATOM 799 N N . MET A 1 100 ? -3.528 -1.810 16.308 1.00 73.75 100 MET A N 1
ATOM 800 C CA . MET A 1 100 ? -4.359 -0.620 16.322 1.00 73.75 100 MET A CA 1
ATOM 801 C C . MET A 1 100 ? -5.084 -0.509 17.654 1.00 73.75 100 MET A C 1
ATOM 803 O O . MET A 1 100 ? -5.996 -1.282 17.943 1.00 73.75 100 MET A O 1
ATOM 807 N N . ARG A 1 101 ? -4.766 0.537 18.421 1.00 70.56 101 ARG A N 1
ATOM 808 C CA . ARG A 1 101 ? -5.548 0.879 19.611 1.00 70.56 101 ARG A CA 1
ATOM 809 C C . ARG A 1 101 ? -7.007 1.137 19.242 1.00 70.56 101 ARG A C 1
ATOM 811 O O . ARG A 1 101 ? -7.300 1.866 18.288 1.00 70.56 101 ARG A O 1
ATOM 818 N N . ALA A 1 102 ? -7.911 0.545 20.019 1.00 70.06 102 ALA A N 1
ATOM 819 C CA . ALA A 1 102 ? -9.328 0.844 19.933 1.00 70.06 102 ALA A CA 1
ATOM 820 C C . ALA A 1 102 ? -9.537 2.346 20.172 1.00 70.06 102 ALA A C 1
ATOM 822 O O . ALA A 1 102 ? -8.976 2.937 21.095 1.00 70.06 102 ALA A O 1
ATOM 823 N N . CYS A 1 103 ? -10.313 2.973 19.296 1.00 74.69 103 CYS A N 1
ATOM 824 C CA . CYS A 1 103 ? -10.713 4.362 19.431 1.00 74.69 103 CYS A CA 1
ATOM 825 C C . CYS A 1 103 ? -12.216 4.423 19.189 1.00 74.69 103 CYS A C 1
ATOM 827 O O . CYS A 1 103 ? -12.698 3.949 18.152 1.00 74.69 103 CYS A O 1
ATOM 829 N N . GLU A 1 104 ? -12.946 4.964 20.162 1.00 77.38 104 GLU A N 1
ATOM 830 C CA . GLU A 1 104 ? -14.382 5.167 20.044 1.00 77.38 104 GLU A CA 1
ATOM 831 C C . GLU A 1 104 ? -14.690 6.044 18.831 1.00 77.38 104 GLU A C 1
ATOM 833 O O . GLU A 1 104 ? -13.978 7.003 18.515 1.00 77.38 104 GLU A O 1
ATOM 838 N N . LYS A 1 105 ? -15.754 5.691 18.109 1.00 70.25 105 LYS A N 1
ATOM 839 C CA . LYS A 1 105 ? -16.223 6.527 17.009 1.00 70.25 105 LYS A CA 1
ATOM 840 C C . LYS A 1 105 ? -16.819 7.793 17.607 1.00 70.25 105 LYS A C 1
ATOM 842 O O . LYS A 1 105 ? -17.876 7.738 18.222 1.00 70.25 105 LYS A O 1
ATOM 847 N N . THR A 1 106 ? -16.200 8.933 17.344 1.00 74.12 106 THR A N 1
ATOM 848 C CA . THR A 1 106 ? -16.854 10.223 17.562 1.00 74.12 106 THR A CA 1
ATOM 849 C C . THR A 1 106 ? -17.856 10.478 16.431 1.00 74.12 106 THR A C 1
ATOM 851 O O . THR A 1 106 ? -17.451 10.426 15.263 1.00 74.12 106 THR A O 1
ATOM 854 N N . PRO A 1 107 ? -19.143 10.738 16.734 1.00 67.88 107 PRO A N 1
ATOM 855 C CA . PRO A 1 107 ? -20.116 11.175 15.739 1.00 67.88 107 PRO A CA 1
ATOM 856 C C . PRO A 1 107 ? -19.618 12.435 15.028 1.00 67.88 107 PRO A C 1
ATOM 858 O O . PRO A 1 107 ? -19.086 13.342 15.669 1.00 67.88 107 PRO A O 1
ATOM 861 N N . ASP A 1 108 ? -19.785 12.495 13.706 1.00 66.31 108 ASP A N 1
ATOM 862 C CA . ASP A 1 108 ? -19.508 13.717 12.951 1.00 66.31 108 ASP A CA 1
ATOM 863 C C . ASP A 1 108 ? -20.528 14.784 13.374 1.00 66.31 108 ASP A C 1
ATOM 865 O O . ASP A 1 108 ? -21.698 14.720 12.999 1.00 66.31 108 ASP A O 1
ATOM 869 N N . THR A 1 109 ? -20.088 15.753 14.178 1.00 69.50 109 THR A N 1
ATOM 870 C CA . THR A 1 109 ? -20.902 16.908 14.595 1.00 69.50 109 THR A CA 1
ATOM 871 C C . THR A 1 109 ? -21.037 17.948 13.486 1.00 69.50 109 THR A C 1
ATOM 873 O O . THR A 1 109 ? -21.891 18.825 13.555 1.00 69.50 109 THR A O 1
ATOM 876 N N . ASN A 1 110 ? -20.205 17.855 12.445 1.00 68.44 110 ASN A N 1
ATOM 877 C CA . ASN A 1 110 ? -20.240 18.767 11.316 1.00 68.44 110 ASN A CA 1
ATOM 878 C C . ASN A 1 110 ? -21.334 18.350 10.322 1.00 68.44 110 ASN A C 1
ATOM 880 O O . ASN A 1 110 ? -21.197 17.364 9.593 1.00 68.44 110 ASN A O 1
ATOM 884 N N . THR A 1 111 ? -22.401 19.143 10.256 1.00 70.12 111 THR A N 1
ATOM 885 C CA . THR A 1 111 ? -23.558 18.940 9.373 1.00 70.12 111 THR A CA 1
ATOM 886 C C . THR A 1 111 ? -23.165 18.848 7.898 1.00 70.12 111 THR A C 1
ATOM 888 O O . THR A 1 111 ? -23.761 18.070 7.160 1.00 70.12 111 THR A O 1
ATOM 891 N N . ARG A 1 112 ? -22.114 19.562 7.465 1.00 66.00 112 ARG A N 1
ATOM 892 C CA . ARG A 1 112 ? -21.608 19.487 6.082 1.00 66.00 112 ARG A CA 1
ATOM 893 C C . ARG A 1 112 ? -20.897 18.169 5.783 1.00 66.00 112 ARG A C 1
ATOM 895 O O . ARG A 1 112 ? -20.994 17.668 4.671 1.00 66.00 112 ARG A O 1
ATOM 902 N N . ALA A 1 113 ? -20.220 17.580 6.769 1.00 61.06 113 ALA A N 1
ATOM 903 C CA . ALA A 1 113 ? -19.543 16.294 6.596 1.00 61.06 113 ALA A CA 1
ATOM 904 C C . ALA A 1 113 ? -20.537 15.128 6.443 1.00 61.06 113 ALA A C 1
ATOM 906 O O . ALA A 1 113 ? -20.218 14.132 5.799 1.00 61.06 113 ALA A O 1
ATOM 907 N N . ARG A 1 114 ? -21.753 15.268 6.990 1.00 58.66 114 ARG A N 1
ATOM 908 C CA . ARG A 1 114 ? -22.849 14.304 6.806 1.00 58.66 114 ARG A CA 1
ATOM 909 C C . ARG A 1 114 ? -23.393 14.259 5.376 1.00 58.66 114 ARG A C 1
ATOM 911 O O . ARG A 1 114 ? -23.878 13.211 4.984 1.00 58.66 114 ARG A O 1
ATOM 918 N N . LEU A 1 115 ? -23.289 15.348 4.614 1.00 64.56 115 LEU A N 1
ATOM 919 C CA . LEU A 1 115 ? -23.810 15.435 3.241 1.00 64.56 115 LEU A CA 1
ATOM 920 C C . LEU A 1 115 ? -22.907 14.762 2.190 1.00 64.56 115 LEU A C 1
ATOM 922 O O . LEU A 1 115 ? -23.329 14.596 1.054 1.00 64.56 115 LEU A O 1
ATOM 926 N N . ILE A 1 116 ? -21.669 14.403 2.549 1.00 58.91 116 ILE A N 1
ATOM 927 C CA . ILE A 1 116 ? -20.663 13.819 1.635 1.00 58.91 116 ILE A CA 1
ATOM 928 C C . ILE A 1 116 ? -20.507 12.298 1.864 1.00 58.91 116 ILE A C 1
ATOM 930 O O . ILE A 1 116 ? -19.754 11.632 1.156 1.00 58.91 116 ILE A O 1
ATOM 934 N N . ARG A 1 117 ? -21.169 11.742 2.884 1.00 46.31 117 ARG A N 1
ATOM 935 C CA . ARG A 1 117 ? -21.051 10.331 3.275 1.00 46.31 117 ARG A CA 1
ATOM 936 C C . ARG A 1 117 ? -22.081 9.461 2.578 1.00 46.31 117 ARG A C 1
ATOM 938 O O . ARG A 1 117 ? -21.706 8.302 2.304 1.00 46.31 117 ARG A O 1
#

Radius of gyration: 18.6 Å; chains: 1; bounding box: 44×40×44 Å

Organism: NCBI:txid46732

Sequence (117 aa):
MKPCTNANPTLQQRYYNYRLSRARMVTEGAFGQLKGRWRVLLRRCECSQENTKKAALACVVLHNICLEKGDTITREMDLAIDPKTGNRRDRATIRELLQMRACEKTPDTNTRARLIR